Protein AF-A0A7C3GAX2-F1 (afdb_monomer_lite)

Radius of gyration: 32.75 Å; chains: 1; bounding box: 68×56×108 Å

Foldseek 3Di:
DCVVVVVVVVVVVVVVVVVVVVPPDPPPPDPADDWDFDQEAEDEADPQFKDKAWPVRGTPDDDDPVQQQFWAEKAKDWPPFDWDWDWDADPNDIHIYIITMDGNVCEQHWTKMKIWIATNVRDIYMDMHIYHYHHPDDWPWDADDDDDDPPDDLPLVVCCVPDVRSGTDTD

Structure (mmCIF, N/CA/C/O backbone):
data_AF-A0A7C3GAX2-F1
#
_entry.id   AF-A0A7C3GAX2-F1
#
loop_
_atom_site.group_PDB
_atom_site.id
_atom_site.type_symbol
_atom_site.label_atom_id
_atom_site.label_alt_id
_atom_site.label_comp_id
_atom_site.label_asym_id
_atom_site.label_entity_id
_atom_site.label_seq_id
_atom_site.pdbx_PDB_ins_code
_atom_site.Cartn_x
_atom_site.Cartn_y
_atom_site.Cartn_z
_atom_site.occupancy
_atom_site.B_iso_or_equiv
_atom_site.auth_seq_id
_atom_site.auth_comp_id
_atom_site.auth_asym_id
_atom_site.auth_atom_id
_atom_site.pdbx_PDB_model_num
ATOM 1 N N . MET A 1 1 ? 31.017 38.250 -65.555 1.00 56.91 1 MET A N 1
ATOM 2 C CA . MET A 1 1 ? 30.271 37.012 -65.879 1.00 56.91 1 MET A 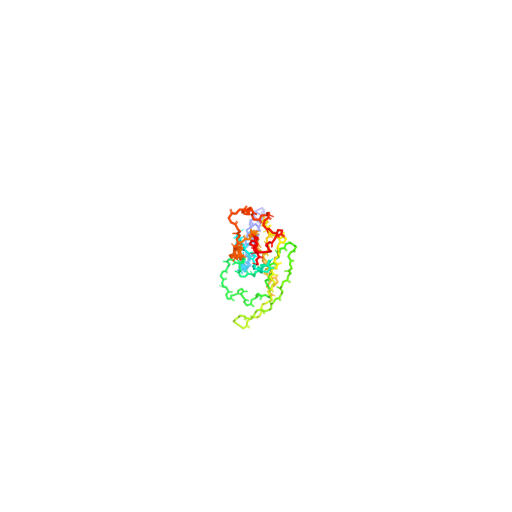CA 1
ATOM 3 C C . MET A 1 1 ? 30.364 35.997 -64.717 1.00 56.91 1 MET A C 1
ATOM 5 O O . MET A 1 1 ? 30.816 34.887 -64.924 1.00 56.91 1 MET A O 1
ATOM 9 N N . ILE A 1 2 ? 30.012 36.376 -63.472 1.00 55.84 2 ILE A N 1
ATOM 10 C CA . ILE A 1 2 ? 30.207 35.514 -62.266 1.00 55.84 2 ILE A CA 1
ATOM 11 C C . ILE A 1 2 ? 28.988 35.538 -61.309 1.00 55.84 2 ILE A C 1
ATOM 13 O O . ILE A 1 2 ? 28.751 34.590 -60.565 1.00 55.84 2 ILE A O 1
ATOM 17 N N . GLN A 1 3 ? 28.135 36.570 -61.375 1.00 57.56 3 GLN A N 1
ATOM 18 C CA . GLN A 1 3 ? 26.944 36.690 -60.521 1.00 57.56 3 GLN A CA 1
ATOM 19 C C . GLN A 1 3 ? 25.898 35.555 -60.611 1.00 57.56 3 GLN A C 1
ATOM 21 O O . GLN A 1 3 ? 25.369 35.202 -59.554 1.00 57.56 3 GLN A O 1
ATOM 26 N N . PRO A 1 4 ? 25.584 34.941 -61.774 1.00 60.19 4 PRO A N 1
ATOM 27 C CA . PRO A 1 4 ? 24.553 33.897 -61.805 1.00 60.19 4 PRO A CA 1
ATOM 28 C C . PRO A 1 4 ? 25.005 32.598 -61.115 1.00 60.19 4 PRO A C 1
ATOM 30 O O . PRO A 1 4 ? 24.179 31.871 -60.568 1.00 60.19 4 PRO A O 1
ATOM 33 N N . ILE A 1 5 ? 26.318 32.344 -61.059 1.00 59.88 5 ILE A N 1
ATOM 34 C CA . ILE A 1 5 ? 26.904 31.136 -60.460 1.00 59.88 5 ILE A CA 1
ATOM 35 C C . ILE A 1 5 ? 26.822 31.203 -58.928 1.00 59.88 5 ILE A C 1
ATOM 37 O O . ILE A 1 5 ? 26.411 30.243 -58.280 1.00 59.88 5 ILE A O 1
ATOM 41 N N . ILE A 1 6 ? 27.109 32.368 -58.336 1.00 60.59 6 ILE A N 1
ATOM 42 C CA . ILE A 1 6 ? 27.043 32.573 -56.877 1.00 60.59 6 ILE A CA 1
ATOM 43 C C . ILE A 1 6 ? 25.598 32.441 -56.360 1.00 60.59 6 ILE A C 1
ATOM 45 O O . ILE A 1 6 ? 25.368 31.915 -55.267 1.00 60.59 6 ILE A O 1
ATOM 49 N N . HIS A 1 7 ? 24.607 32.870 -57.150 1.00 59.19 7 HIS A N 1
ATOM 50 C CA . HIS A 1 7 ? 23.193 32.743 -56.785 1.00 59.19 7 HIS A CA 1
ATOM 51 C C . HIS A 1 7 ? 22.705 31.284 -56.849 1.00 59.19 7 HIS A C 1
ATOM 53 O O . HIS A 1 7 ? 21.959 30.844 -55.970 1.00 59.19 7 HIS A O 1
ATOM 59 N N . ALA A 1 8 ? 23.170 30.513 -57.837 1.00 61.75 8 ALA A N 1
ATOM 60 C CA . ALA A 1 8 ? 22.872 29.086 -57.956 1.00 61.75 8 ALA A CA 1
ATOM 61 C C . ALA A 1 8 ? 23.508 28.263 -56.820 1.00 61.75 8 ALA A C 1
ATOM 63 O O . ALA A 1 8 ? 22.830 27.427 -56.224 1.00 61.75 8 ALA A O 1
ATOM 64 N N . ILE A 1 9 ? 24.757 28.562 -56.441 1.00 62.66 9 ILE A N 1
ATOM 65 C CA . ILE A 1 9 ? 25.454 27.888 -55.331 1.00 62.66 9 ILE A CA 1
ATOM 66 C C . ILE A 1 9 ? 24.753 28.158 -53.991 1.00 62.66 9 ILE A C 1
ATOM 68 O O . ILE A 1 9 ? 24.537 27.222 -53.227 1.00 62.66 9 ILE A O 1
ATOM 72 N N . LYS A 1 10 ? 24.303 29.394 -53.713 1.00 59.75 10 LYS A N 1
ATOM 73 C CA . LYS A 1 10 ? 23.518 29.700 -52.495 1.00 59.75 10 LYS A CA 1
ATOM 74 C C . LYS A 1 10 ? 22.173 28.967 -52.444 1.00 59.75 10 LYS A C 1
ATOM 76 O O . LYS A 1 10 ? 21.748 28.574 -51.358 1.00 59.75 10 LYS A O 1
ATOM 81 N N . LYS A 1 11 ? 21.495 28.787 -53.586 1.00 59.94 11 LYS A N 1
ATOM 82 C CA . LYS A 1 11 ? 20.247 28.006 -53.669 1.00 59.94 11 LYS A CA 1
ATOM 83 C C . LYS A 1 11 ? 20.500 26.516 -53.432 1.00 59.94 11 LYS A C 1
ATOM 85 O O . LYS A 1 11 ? 19.772 25.912 -52.652 1.00 59.94 11 LYS A O 1
ATOM 90 N N . LEU A 1 12 ? 21.551 25.959 -54.033 1.00 59.59 12 LEU A N 1
ATOM 91 C CA . LEU A 1 12 ? 21.939 24.558 -53.844 1.00 59.59 12 LEU A CA 1
ATOM 92 C C . LEU A 1 12 ? 22.369 24.273 -52.398 1.00 59.59 12 LEU A C 1
ATOM 94 O O . LEU A 1 12 ? 21.927 23.281 -51.827 1.00 59.59 12 LEU A O 1
ATOM 98 N N . LEU A 1 13 ? 23.122 25.178 -51.759 1.00 59.34 13 LEU A N 1
ATOM 99 C CA . LEU A 1 13 ? 23.513 25.031 -50.350 1.00 59.34 13 LEU A CA 1
ATOM 100 C C . LEU A 1 13 ? 22.301 25.047 -49.406 1.00 59.34 13 LEU A C 1
ATOM 102 O O . LEU A 1 13 ? 22.233 24.250 -48.477 1.00 59.34 13 LEU A O 1
ATOM 106 N N . ARG A 1 14 ? 21.313 25.918 -49.658 1.00 58.69 14 ARG A N 1
ATOM 107 C CA . ARG A 1 14 ? 20.082 25.986 -48.849 1.00 58.69 14 ARG A CA 1
ATOM 108 C C . ARG A 1 14 ? 19.207 24.739 -48.995 1.00 58.69 14 ARG A C 1
ATOM 110 O O . ARG A 1 14 ? 18.652 24.283 -48.003 1.00 58.69 14 ARG A O 1
ATOM 117 N N . ILE A 1 15 ? 19.106 24.179 -50.201 1.00 59.16 15 ILE A N 1
ATOM 118 C CA . ILE A 1 15 ? 18.332 22.952 -50.454 1.00 59.16 15 ILE A CA 1
ATOM 119 C C . ILE A 1 15 ? 19.041 21.730 -49.846 1.00 59.16 15 ILE A C 1
ATOM 121 O O . ILE A 1 15 ? 18.386 20.869 -49.266 1.00 59.16 15 ILE A O 1
ATOM 125 N N . SER A 1 16 ? 20.376 21.690 -49.891 1.00 57.06 16 SER A N 1
ATOM 126 C CA . SER A 1 16 ? 21.161 20.597 -49.306 1.00 57.06 16 SER A CA 1
ATOM 127 C C . SER A 1 16 ? 21.115 20.578 -47.772 1.00 57.06 16 SER A C 1
ATOM 129 O O . SER A 1 16 ? 21.093 19.501 -47.183 1.00 57.06 16 SER A O 1
ATOM 131 N N . ILE A 1 17 ? 21.049 21.745 -47.118 1.00 57.41 17 ILE A N 1
ATOM 132 C CA . ILE A 1 17 ? 20.878 21.844 -45.656 1.00 57.41 17 ILE A CA 1
ATOM 133 C C . ILE A 1 17 ? 19.483 21.358 -45.231 1.00 57.41 17 ILE A C 1
ATOM 135 O O . ILE A 1 17 ? 19.362 20.674 -44.222 1.00 57.41 17 ILE A O 1
ATOM 139 N N . LEU A 1 18 ? 18.438 21.646 -46.015 1.00 55.19 18 LEU A N 1
ATOM 140 C CA . LEU A 1 18 ? 17.077 21.168 -45.733 1.00 55.19 18 LEU A CA 1
ATOM 141 C C . LEU A 1 18 ? 16.932 19.649 -45.911 1.00 55.19 18 LEU A C 1
ATOM 143 O O . LEU A 1 18 ? 16.209 19.018 -45.149 1.00 55.19 18 LEU A O 1
ATOM 147 N N . LEU A 1 19 ? 17.645 19.049 -46.869 1.00 54.66 19 LEU A N 1
ATOM 148 C CA . LEU A 1 19 ? 17.644 17.595 -47.064 1.00 54.66 19 LEU A CA 1
ATOM 149 C C . LEU A 1 19 ? 18.429 16.847 -45.976 1.00 54.66 19 LEU A C 1
ATOM 151 O O . LEU A 1 19 ? 18.009 15.769 -45.578 1.00 54.66 19 LEU A O 1
ATOM 155 N N . LEU A 1 20 ? 19.508 17.418 -45.432 1.00 51.94 20 LEU A N 1
ATOM 156 C CA . LEU A 1 20 ? 20.286 16.791 -44.351 1.00 51.94 20 LEU A CA 1
ATOM 157 C C . LEU A 1 20 ? 19.551 16.738 -42.998 1.00 51.94 20 LEU A C 1
ATOM 159 O O . LEU A 1 20 ? 19.845 15.865 -42.190 1.00 51.94 20 LEU A O 1
ATOM 163 N N . VAL A 1 21 ? 18.569 17.614 -42.758 1.00 54.00 21 VAL A N 1
ATOM 164 C CA . VAL A 1 21 ? 17.773 17.619 -41.512 1.00 54.00 21 VAL A CA 1
ATOM 165 C C . VAL A 1 21 ? 16.664 16.553 -41.519 1.00 54.00 21 VAL A C 1
ATOM 167 O O . VAL A 1 21 ? 16.225 16.116 -40.462 1.00 54.00 21 VAL A O 1
ATOM 170 N N . VAL A 1 22 ? 16.231 16.081 -42.694 1.00 53.53 22 VAL A N 1
ATOM 171 C CA . VAL A 1 22 ? 15.095 15.143 -42.822 1.00 53.53 22 VAL A CA 1
ATOM 172 C C . VAL A 1 22 ? 15.505 13.669 -42.647 1.00 53.53 22 VAL A C 1
ATOM 174 O O . VAL A 1 22 ? 14.656 12.831 -42.371 1.00 53.53 22 VAL A O 1
ATOM 177 N N . TRP A 1 23 ? 16.796 13.338 -42.746 1.00 54.28 23 TRP A N 1
ATOM 178 C CA . TRP A 1 23 ? 17.282 11.945 -42.728 1.00 54.28 23 TRP A CA 1
ATOM 179 C C . TRP A 1 23 ? 17.985 11.551 -41.416 1.00 54.28 23 TRP A C 1
ATOM 181 O O . TRP A 1 23 ? 18.492 10.440 -41.306 1.00 54.28 23 TRP A O 1
ATOM 191 N N . GLY A 1 24 ? 18.036 12.452 -40.427 1.00 54.47 24 GLY A N 1
ATOM 192 C CA . GLY A 1 24 ? 18.838 12.286 -39.207 1.00 54.47 24 GLY A CA 1
ATOM 193 C C . GLY A 1 24 ? 18.095 11.831 -37.948 1.00 54.47 24 GLY A C 1
ATOM 194 O O . GLY A 1 24 ? 18.729 11.731 -36.903 1.00 54.47 24 GLY A O 1
ATOM 195 N N . SER A 1 25 ? 16.789 11.564 -38.009 1.00 49.38 25 SER A N 1
ATOM 196 C CA . SER A 1 25 ? 15.997 11.320 -36.795 1.00 49.38 25 SER A CA 1
ATOM 197 C C . SER A 1 25 ? 15.014 10.168 -36.968 1.00 49.38 25 SER A C 1
ATOM 199 O O . SER A 1 25 ? 13.801 10.365 -36.943 1.00 49.38 25 SER A O 1
ATOM 201 N N . THR A 1 26 ? 15.512 8.940 -37.108 1.00 52.12 26 THR A N 1
ATOM 202 C CA . THR A 1 26 ? 14.729 7.784 -36.657 1.00 52.12 26 THR A CA 1
ATOM 203 C C . THR A 1 26 ? 14.791 7.783 -35.136 1.00 52.12 26 THR A C 1
ATOM 205 O O . THR A 1 26 ? 15.695 7.208 -34.536 1.00 52.12 26 THR A O 1
ATOM 208 N N . VAL A 1 27 ? 13.873 8.516 -34.507 1.00 54.25 27 VAL A N 1
ATOM 209 C CA . VAL A 1 27 ? 13.619 8.351 -33.078 1.00 54.25 27 VAL A CA 1
ATOM 210 C C . VAL A 1 27 ? 12.992 6.970 -32.955 1.00 54.25 27 VAL A C 1
ATOM 212 O O . VAL A 1 27 ? 11.859 6.766 -33.389 1.00 54.25 27 VAL A O 1
ATOM 215 N N . GLU A 1 28 ? 13.753 6.000 -32.458 1.00 51.16 28 GLU A N 1
ATOM 216 C CA . GLU A 1 28 ? 13.180 4.743 -32.000 1.00 51.16 28 GLU A CA 1
ATOM 217 C C . GLU A 1 28 ? 12.243 5.096 -30.845 1.00 51.16 28 GLU A C 1
ATOM 219 O O . GLU A 1 28 ? 12.666 5.324 -29.713 1.00 51.16 28 GLU A O 1
ATOM 224 N N . ALA A 1 29 ? 10.956 5.235 -31.153 1.00 45.75 29 ALA A N 1
ATOM 225 C CA . ALA A 1 29 ? 9.923 5.227 -30.140 1.00 45.75 29 ALA A CA 1
ATOM 226 C C . ALA A 1 29 ? 9.891 3.798 -29.593 1.00 45.75 29 ALA A C 1
ATOM 228 O O . ALA A 1 29 ? 9.187 2.938 -30.123 1.00 45.75 29 ALA A O 1
ATOM 229 N N . SER A 1 30 ? 10.714 3.514 -28.582 1.00 57.03 30 SER A N 1
ATOM 230 C CA . SER A 1 30 ? 10.529 2.306 -27.794 1.00 57.03 30 SER A CA 1
ATOM 231 C C . SER A 1 30 ? 9.123 2.377 -27.206 1.00 57.03 30 SER A C 1
ATOM 233 O O . SER A 1 30 ? 8.724 3.393 -26.631 1.00 57.03 30 SER A O 1
ATOM 235 N N . ALA A 1 31 ? 8.328 1.329 -27.410 1.00 52.12 31 ALA A N 1
ATOM 236 C CA . ALA A 1 31 ? 7.087 1.169 -26.675 1.00 52.12 31 ALA A CA 1
ATOM 237 C C . ALA A 1 31 ? 7.473 1.063 -25.192 1.00 52.12 31 ALA A C 1
ATOM 239 O O . ALA A 1 31 ? 8.005 0.048 -24.750 1.00 52.12 31 ALA A O 1
ATOM 240 N N . GLN A 1 32 ? 7.335 2.161 -24.452 1.00 72.31 32 GLN A N 1
ATOM 241 C CA . GLN A 1 32 ? 7.670 2.199 -23.036 1.00 72.31 32 GLN A CA 1
ATOM 242 C C . GLN A 1 32 ? 6.595 1.432 -22.271 1.00 72.31 32 GLN A C 1
ATOM 244 O O . GLN A 1 32 ? 5.401 1.651 -22.481 1.00 72.31 32 GLN A O 1
ATOM 249 N N . CYS A 1 33 ? 7.019 0.530 -21.389 1.00 85.88 33 CYS A N 1
ATOM 250 C CA . CYS A 1 33 ? 6.114 -0.257 -20.564 1.00 85.88 33 CYS A CA 1
ATOM 251 C C . CYS A 1 33 ? 5.225 0.645 -19.708 1.00 85.88 33 CYS A C 1
ATOM 253 O O . CYS A 1 33 ? 5.699 1.266 -18.761 1.00 85.88 33 CYS A O 1
ATOM 255 N N . ALA A 1 34 ? 3.936 0.728 -20.025 1.00 84.19 34 ALA A N 1
ATOM 256 C CA . ALA A 1 34 ? 3.034 1.619 -19.312 1.00 84.19 34 ALA A CA 1
ATOM 257 C C . ALA A 1 34 ? 2.761 1.120 -17.883 1.00 84.19 34 ALA A C 1
ATOM 259 O O . ALA A 1 34 ? 2.654 -0.081 -17.618 1.00 84.19 34 ALA A O 1
ATOM 260 N N . VAL A 1 35 ? 2.594 2.060 -16.956 1.00 87.88 35 VAL A N 1
ATOM 261 C CA . VAL A 1 35 ? 2.083 1.785 -15.613 1.00 87.88 35 VAL A CA 1
ATOM 262 C C . VAL A 1 35 ? 0.845 2.643 -15.371 1.00 87.88 35 VAL A C 1
ATOM 264 O O . VAL A 1 35 ? 0.797 3.809 -15.753 1.00 87.88 35 VAL A O 1
ATOM 267 N N . SER A 1 36 ? -0.187 2.040 -14.787 1.00 91.38 36 SER A N 1
ATOM 268 C CA . SER A 1 36 ? -1.463 2.690 -14.495 1.00 91.38 36 SER A CA 1
ATOM 269 C C . SER A 1 36 ? -1.953 2.215 -13.136 1.00 91.38 36 SER A C 1
ATOM 271 O O . SER A 1 36 ? -1.926 1.018 -12.858 1.00 91.38 36 SER A O 1
ATOM 273 N N . CYS A 1 37 ? -2.355 3.154 -12.290 1.00 93.25 37 CYS A N 1
ATOM 274 C CA . CYS A 1 37 ? -2.765 2.902 -10.916 1.00 93.25 37 CYS A CA 1
ATOM 275 C C . CYS A 1 37 ? -4.271 3.102 -10.780 1.00 93.25 37 CYS A C 1
ATOM 277 O O . CYS A 1 37 ? -4.848 3.973 -11.435 1.00 93.25 37 CYS A O 1
ATOM 279 N N . ASN A 1 38 ? -4.885 2.361 -9.861 1.00 94.25 38 ASN A N 1
ATOM 280 C CA . ASN A 1 38 ? -6.236 2.667 -9.414 1.00 94.25 38 ASN A CA 1
ATOM 281 C C . ASN A 1 38 ? -6.246 4.052 -8.749 1.00 94.25 38 ASN A C 1
ATOM 283 O O . ASN A 1 38 ? -5.530 4.289 -7.779 1.00 94.25 38 ASN A O 1
ATOM 287 N N . SER A 1 39 ? -7.060 4.986 -9.249 1.00 92.94 39 SER A N 1
ATOM 288 C CA . SER A 1 39 ? -7.055 6.364 -8.728 1.00 92.94 39 SER A CA 1
ATOM 289 C C . SER A 1 39 ? -7.494 6.455 -7.262 1.00 92.94 39 SER A C 1
ATOM 291 O O . SER A 1 39 ? -7.024 7.330 -6.538 1.00 92.94 39 SER A O 1
ATOM 293 N N . GLN A 1 40 ? -8.373 5.544 -6.837 1.00 95.69 40 GLN A N 1
ATOM 294 C CA . GLN A 1 40 ? -8.844 5.401 -5.465 1.00 95.69 40 GLN A CA 1
ATOM 295 C C . GLN A 1 40 ? -8.959 3.914 -5.119 1.00 95.69 40 GLN A C 1
ATOM 297 O O . GLN A 1 40 ? -9.565 3.149 -5.872 1.00 95.69 40 GLN A O 1
ATOM 302 N N . LEU A 1 41 ? -8.420 3.533 -3.967 1.00 95.31 41 LEU A N 1
ATOM 303 C CA . LEU A 1 41 ? -8.672 2.261 -3.302 1.00 95.31 41 LEU A CA 1
ATOM 304 C C . LEU A 1 41 ? -9.423 2.517 -1.998 1.00 95.31 41 LEU A C 1
ATOM 306 O O . LEU A 1 41 ? -9.128 3.483 -1.298 1.00 95.31 41 LEU A O 1
ATOM 310 N N . ASN A 1 42 ? -10.354 1.632 -1.659 1.00 95.38 42 ASN A N 1
ATOM 311 C CA . ASN A 1 42 ? -10.983 1.609 -0.343 1.00 95.38 42 ASN A CA 1
ATOM 312 C C . ASN A 1 42 ? -10.617 0.279 0.302 1.00 95.38 42 ASN A C 1
ATOM 314 O O . ASN A 1 42 ? -10.897 -0.780 -0.266 1.00 95.38 42 ASN A O 1
ATOM 318 N N . VAL A 1 43 ? -9.940 0.341 1.442 1.00 94.88 43 VAL A N 1
ATOM 319 C CA . VAL A 1 43 ? -9.370 -0.834 2.100 1.00 94.88 43 VAL A CA 1
ATOM 320 C C . VAL A 1 43 ? -9.857 -0.872 3.537 1.00 94.88 43 VAL A C 1
ATOM 322 O O . VAL A 1 43 ? -9.764 0.123 4.251 1.00 94.88 43 VAL A O 1
ATOM 325 N N . SER A 1 44 ? -10.365 -2.032 3.949 1.00 94.00 44 SER A N 1
ATOM 326 C CA . SER A 1 44 ? -10.643 -2.308 5.355 1.00 94.00 44 SER A CA 1
ATOM 327 C C . SER A 1 44 ? -9.432 -2.956 6.003 1.00 94.00 44 SER A C 1
ATOM 329 O O . SER A 1 44 ? -8.809 -3.829 5.395 1.00 94.00 44 SER A O 1
ATOM 331 N N . LEU A 1 45 ? -9.146 -2.580 7.246 1.00 93.31 45 LEU A N 1
ATOM 332 C CA . LEU A 1 45 ? -8.241 -3.352 8.095 1.00 93.31 45 LEU A CA 1
ATOM 333 C C . LEU A 1 45 ? -8.855 -4.720 8.434 1.00 93.31 45 LEU A C 1
ATOM 335 O O . LEU A 1 45 ? -10.080 -4.889 8.426 1.00 93.31 45 LEU A O 1
ATOM 339 N N . ASP A 1 46 ? -7.992 -5.700 8.696 1.00 91.19 46 ASP A N 1
ATOM 340 C CA . ASP A 1 46 ? -8.366 -7.021 9.184 1.00 91.19 46 ASP A CA 1
ATOM 341 C C . ASP A 1 46 ? -8.667 -7.019 10.700 1.00 91.19 46 ASP A C 1
ATOM 343 O O . ASP A 1 46 ? -8.535 -6.002 11.381 1.00 91.19 46 ASP A O 1
ATOM 347 N N . ALA A 1 47 ? -9.048 -8.174 11.258 1.00 87.44 47 ALA A N 1
ATOM 348 C CA . ALA A 1 47 ? -9.364 -8.309 12.685 1.00 87.44 47 ALA A CA 1
ATOM 349 C C . ALA A 1 47 ? -8.150 -8.082 13.607 1.00 87.44 47 ALA A C 1
ATOM 351 O O . ALA A 1 47 ? -8.309 -7.904 14.811 1.00 87.44 47 ALA A O 1
ATOM 352 N N . SER A 1 48 ? -6.934 -8.114 13.057 1.00 90.19 48 SER A N 1
ATOM 353 C CA . SER A 1 48 ? -5.700 -7.793 13.778 1.00 90.19 48 SER A CA 1
ATOM 354 C C . SER A 1 48 ? -5.316 -6.317 13.638 1.00 90.19 48 SER A C 1
ATOM 356 O O . SER A 1 48 ? -4.317 -5.900 14.220 1.00 90.19 48 SER A O 1
ATOM 358 N N . GLY A 1 49 ? -6.097 -5.523 12.899 1.00 91.94 49 GLY A N 1
ATOM 359 C CA . GLY A 1 49 ? -5.846 -4.106 12.680 1.00 91.94 49 GLY A CA 1
ATOM 360 C C . GLY A 1 49 ? -4.841 -3.817 11.569 1.00 91.94 49 GLY A C 1
ATOM 361 O O . GLY A 1 49 ? -4.237 -2.746 11.578 1.00 91.94 49 GLY A O 1
ATOM 362 N N . TYR A 1 50 ? -4.638 -4.749 10.633 1.00 95.38 50 TYR A N 1
ATOM 363 C CA . TYR A 1 50 ? -3.672 -4.596 9.548 1.00 95.38 50 TYR A CA 1
ATOM 364 C C . TYR A 1 50 ? -4.309 -4.715 8.165 1.00 95.38 50 TYR A C 1
ATOM 366 O O . TYR A 1 50 ? -5.302 -5.408 7.968 1.00 95.38 50 TYR A O 1
ATOM 374 N N . ALA A 1 51 ? -3.699 -4.071 7.173 1.00 96.19 51 ALA A N 1
ATOM 375 C CA . ALA A 1 51 ? -3.991 -4.319 5.767 1.00 96.19 51 ALA A CA 1
ATOM 376 C C . ALA A 1 51 ? -2.697 -4.338 4.955 1.00 96.19 51 ALA A C 1
ATOM 378 O O . ALA A 1 51 ? -1.892 -3.410 5.031 1.00 96.19 51 ALA A O 1
ATOM 379 N N . LEU A 1 52 ? -2.501 -5.390 4.161 1.00 96.94 52 LEU A N 1
ATOM 380 C CA . LEU A 1 52 ? -1.376 -5.492 3.240 1.00 96.94 52 LEU A CA 1
ATOM 381 C C . LEU A 1 52 ? -1.806 -5.001 1.856 1.00 96.94 52 LEU A C 1
ATOM 383 O O . LEU A 1 52 ? -2.673 -5.599 1.224 1.00 96.94 52 LEU A O 1
ATOM 387 N N . ILE A 1 53 ? -1.190 -3.922 1.382 1.00 97.25 53 ILE A N 1
ATOM 388 C CA . ILE A 1 53 ? -1.417 -3.388 0.040 1.00 97.25 53 ILE A CA 1
ATOM 389 C C . ILE A 1 53 ? -0.427 -4.038 -0.918 1.00 97.25 53 ILE A C 1
ATOM 391 O O . ILE A 1 53 ? 0.722 -3.604 -1.044 1.00 97.25 53 ILE A O 1
ATOM 395 N N . GLU A 1 54 ? -0.883 -5.091 -1.587 1.00 95.19 54 GLU A N 1
ATOM 396 C CA . GLU A 1 54 ? -0.101 -5.778 -2.608 1.00 95.19 54 GLU A CA 1
ATOM 397 C C . GLU A 1 54 ? -0.095 -4.991 -3.930 1.00 95.19 54 GLU A C 1
ATOM 399 O O . GLU A 1 54 ? -1.103 -4.370 -4.292 1.00 95.19 54 GLU A O 1
ATOM 404 N N . PRO A 1 55 ? 0.990 -5.061 -4.728 1.00 92.62 55 PRO A N 1
ATOM 405 C CA . PRO A 1 55 ? 1.067 -4.372 -6.014 1.00 92.62 55 PRO A CA 1
ATOM 406 C C . PRO A 1 55 ? -0.116 -4.634 -6.953 1.00 92.62 55 PRO A C 1
ATOM 408 O O . PRO A 1 55 ? -0.540 -3.732 -7.673 1.00 92.62 55 PRO A O 1
ATOM 411 N N . ILE A 1 56 ? -0.672 -5.850 -6.942 1.00 89.12 56 ILE A N 1
ATOM 412 C CA . ILE A 1 56 ? -1.800 -6.233 -7.804 1.00 89.12 56 ILE A CA 1
ATOM 413 C C . ILE A 1 56 ? -3.111 -5.523 -7.438 1.00 89.12 56 ILE A C 1
ATOM 415 O O . ILE A 1 56 ? -3.970 -5.353 -8.296 1.00 89.12 56 ILE A O 1
ATOM 419 N N . MET A 1 57 ? -3.268 -5.077 -6.190 1.00 91.50 57 MET A N 1
ATOM 420 C CA . MET A 1 57 ? -4.460 -4.346 -5.747 1.00 91.50 57 MET A CA 1
ATOM 421 C C . MET A 1 57 ? -4.445 -2.903 -6.255 1.00 91.50 57 MET A C 1
ATOM 423 O O . MET A 1 57 ? -5.480 -2.332 -6.593 1.00 91.50 57 MET A O 1
ATOM 427 N N . ALA A 1 58 ? -3.257 -2.308 -6.307 1.00 89.88 58 ALA A N 1
ATOM 428 C CA . ALA A 1 58 ? -3.052 -0.918 -6.682 1.00 89.88 58 ALA A CA 1
ATOM 429 C C . ALA A 1 58 ? -2.830 -0.724 -8.192 1.00 89.88 58 ALA A C 1
ATOM 431 O O . ALA A 1 58 ? -3.107 0.344 -8.740 1.00 89.88 58 ALA A O 1
ATOM 432 N N . TRP A 1 59 ? -2.379 -1.764 -8.890 1.00 88.94 59 TRP A N 1
ATOM 433 C CA . TRP A 1 59 ? -2.108 -1.735 -10.321 1.00 88.94 59 TRP A CA 1
ATOM 434 C C . TRP A 1 59 ? -3.365 -2.042 -11.154 1.00 88.94 59 TRP A C 1
ATOM 436 O O . TRP A 1 59 ? -4.035 -3.047 -10.942 1.00 88.94 59 TRP A O 1
ATOM 446 N N . GLN A 1 60 ? -3.660 -1.199 -12.150 1.00 83.75 60 GLN A N 1
ATOM 447 C CA . GLN A 1 60 ? -4.805 -1.360 -13.064 1.00 83.75 60 GLN A CA 1
ATOM 448 C C . GLN A 1 60 ? -4.413 -1.952 -14.435 1.00 83.75 60 GLN A C 1
ATOM 450 O O . GLN A 1 60 ? -5.254 -2.149 -15.312 1.00 83.75 60 GLN A O 1
ATOM 455 N N . GLY A 1 61 ? -3.125 -2.212 -14.668 1.00 76.00 61 GLY A N 1
ATOM 456 C CA . GLY A 1 61 ? -2.659 -2.736 -15.951 1.00 76.00 61 GLY A CA 1
ATOM 457 C C . GLY A 1 61 ? -2.853 -4.243 -16.072 1.00 76.00 61 GLY A C 1
ATOM 458 O O . GLY A 1 61 ? -2.699 -4.990 -15.110 1.00 76.00 61 GLY A O 1
ATOM 459 N N . GLY A 1 62 ? -3.166 -4.681 -17.288 1.00 75.00 62 GLY A N 1
ATOM 460 C CA . GLY A 1 62 ? -3.149 -6.093 -17.640 1.00 75.00 62 GLY A CA 1
ATOM 461 C C . GLY A 1 62 ? -1.729 -6.648 -17.756 1.00 75.00 62 GLY A C 1
ATOM 462 O O . GLY A 1 62 ? -0.736 -5.918 -17.746 1.00 75.00 62 GLY A O 1
ATOM 463 N N . TYR A 1 63 ? -1.657 -7.966 -17.900 1.00 82.62 63 TYR A N 1
ATOM 464 C CA . TYR A 1 63 ? -0.429 -8.665 -18.251 1.00 82.62 63 TYR A CA 1
ATOM 465 C C . TYR A 1 63 ? 0.060 -8.247 -19.647 1.00 82.62 63 TYR A C 1
ATOM 467 O O . TYR A 1 63 ? -0.715 -8.247 -20.603 1.00 82.62 63 TYR A O 1
ATOM 475 N N . ASP A 1 64 ? 1.347 -7.919 -19.748 1.00 86.19 64 ASP A N 1
ATOM 476 C CA . ASP A 1 64 ? 2.049 -7.642 -21.001 1.00 86.19 64 ASP A CA 1
ATOM 477 C C . ASP A 1 64 ? 3.304 -8.520 -21.045 1.00 86.19 64 ASP A C 1
ATOM 479 O O . ASP A 1 64 ? 4.222 -8.332 -20.246 1.00 86.19 64 ASP A O 1
ATOM 483 N N . GLU A 1 65 ? 3.335 -9.484 -21.967 1.00 85.38 65 GLU A N 1
ATOM 484 C CA . GLU A 1 65 ? 4.439 -10.441 -22.120 1.00 85.38 65 GLU A CA 1
ATOM 485 C C . GLU A 1 65 ? 5.786 -9.752 -22.354 1.00 85.38 65 GLU A C 1
ATOM 487 O O . GLU A 1 65 ? 6.806 -10.179 -21.816 1.00 85.38 65 GLU A O 1
ATOM 492 N N . THR A 1 66 ? 5.795 -8.663 -23.126 1.00 87.81 66 THR A N 1
ATOM 493 C CA . THR A 1 66 ? 7.024 -7.958 -23.510 1.00 87.81 66 THR A CA 1
ATOM 494 C C . THR A 1 66 ? 7.610 -7.167 -22.350 1.00 87.81 66 THR A C 1
ATOM 496 O O . THR A 1 66 ? 8.827 -7.112 -22.181 1.00 87.81 66 THR A O 1
ATOM 499 N N . CYS A 1 67 ? 6.747 -6.600 -21.512 1.00 89.00 67 CYS A N 1
ATOM 500 C CA . CYS A 1 67 ? 7.157 -5.832 -20.346 1.00 89.00 67 CYS A CA 1
ATOM 501 C C . CYS A 1 67 ? 7.439 -6.706 -19.132 1.00 89.00 67 CYS A C 1
ATOM 503 O O . CYS A 1 67 ? 8.308 -6.377 -18.328 1.00 89.00 67 CYS A O 1
ATOM 505 N N . PHE A 1 68 ? 6.727 -7.822 -18.996 1.00 89.00 68 PHE A N 1
ATOM 506 C CA . PHE A 1 68 ? 6.853 -8.704 -17.847 1.00 89.00 68 PHE A CA 1
ATOM 507 C C . PHE A 1 68 ? 8.230 -9.370 -17.778 1.00 89.00 68 PHE A C 1
ATOM 509 O O . PHE A 1 68 ? 8.831 -9.390 -16.711 1.00 89.00 68 PHE A O 1
ATOM 516 N N . VAL A 1 69 ? 8.774 -9.833 -18.909 1.00 90.38 69 VAL A N 1
ATOM 517 C CA . VAL A 1 69 ? 10.118 -10.450 -18.955 1.00 90.38 69 VAL A CA 1
ATOM 518 C C . VAL A 1 69 ? 11.251 -9.471 -18.644 1.00 90.38 69 VAL A C 1
ATOM 520 O O . VAL A 1 69 ? 12.366 -9.890 -18.348 1.00 90.38 69 VAL A O 1
ATOM 523 N N . LEU A 1 70 ? 10.981 -8.167 -18.734 1.00 92.25 70 LEU A N 1
ATOM 524 C CA . LEU A 1 70 ? 11.937 -7.117 -18.398 1.00 92.25 70 LEU A CA 1
ATOM 525 C C . LEU A 1 70 ? 11.743 -6.580 -16.981 1.00 92.25 70 LEU A C 1
ATOM 527 O O . LEU A 1 70 ? 12.567 -5.786 -16.547 1.00 92.25 70 LEU A O 1
ATOM 531 N N . LEU A 1 71 ? 10.663 -6.941 -16.292 1.00 92.81 71 LEU A N 1
ATOM 532 C CA . LEU A 1 71 ? 10.310 -6.390 -14.990 1.00 92.81 71 LEU A CA 1
ATOM 533 C C . LEU A 1 71 ? 11.173 -7.029 -13.899 1.00 92.81 71 LEU A C 1
ATOM 535 O O . LEU A 1 71 ? 11.113 -8.238 -13.712 1.00 92.81 71 LEU A O 1
ATOM 539 N N . ASP A 1 72 ? 11.938 -6.228 -13.167 1.00 95.00 72 ASP A N 1
ATOM 540 C CA . ASP A 1 72 ? 12.802 -6.715 -12.085 1.00 95.00 72 ASP A CA 1
ATOM 541 C C . ASP A 1 72 ? 12.109 -6.592 -10.728 1.00 95.00 72 ASP A C 1
ATOM 543 O O . ASP A 1 72 ? 12.158 -7.506 -9.899 1.00 95.00 72 ASP A O 1
ATOM 547 N N . SER A 1 73 ? 11.437 -5.460 -10.495 1.00 95.50 73 SER A N 1
ATOM 548 C CA . SER A 1 73 ? 10.721 -5.233 -9.245 1.00 95.50 73 SER A CA 1
ATOM 549 C C . SER A 1 73 ? 9.526 -4.293 -9.364 1.00 95.50 73 SER A C 1
ATOM 551 O O . SER A 1 73 ? 9.442 -3.443 -10.257 1.00 95.50 73 SER A O 1
ATOM 553 N N . ILE A 1 74 ? 8.585 -4.463 -8.433 1.00 95.50 74 ILE A N 1
ATOM 554 C CA . ILE A 1 74 ? 7.427 -3.587 -8.243 1.00 95.50 74 ILE A CA 1
ATOM 555 C C . ILE A 1 74 ? 7.370 -3.170 -6.779 1.00 95.50 74 ILE A C 1
ATOM 557 O O . ILE A 1 74 ? 7.366 -4.024 -5.897 1.00 95.50 74 ILE A O 1
ATOM 561 N N . VAL A 1 75 ? 7.281 -1.871 -6.524 1.00 97.31 75 VAL A N 1
ATOM 562 C CA . VAL A 1 75 ? 7.262 -1.305 -5.175 1.00 97.31 75 VAL A CA 1
ATOM 563 C C . VAL A 1 75 ? 5.993 -0.494 -4.981 1.00 97.31 75 VAL A C 1
ATOM 565 O O . VAL A 1 75 ? 5.718 0.396 -5.780 1.00 97.31 75 VAL A O 1
ATOM 568 N N . VAL A 1 76 ? 5.238 -0.804 -3.930 1.00 97.88 76 VAL A N 1
ATOM 569 C CA 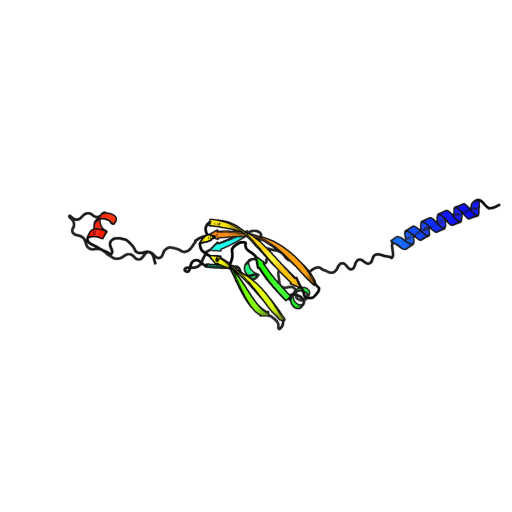. VAL A 1 76 ? 4.182 0.056 -3.390 1.00 97.88 76 VAL A CA 1
ATOM 570 C C . VAL A 1 76 ? 4.776 0.868 -2.245 1.00 97.88 76 VAL A C 1
ATOM 572 O O . VAL A 1 76 ? 5.272 0.293 -1.276 1.00 97.88 76 VAL A O 1
ATOM 575 N N . GLU A 1 77 ? 4.712 2.193 -2.337 1.00 97.38 77 GLU A N 1
ATOM 576 C CA . GLU A 1 77 ? 5.162 3.090 -1.273 1.00 97.38 77 GLU A CA 1
ATOM 577 C C . GLU A 1 77 ? 3.988 3.871 -0.692 1.00 97.38 77 GLU A C 1
ATOM 579 O O . GLU A 1 77 ? 3.237 4.529 -1.415 1.00 97.38 77 GLU A O 1
ATOM 584 N N . ILE A 1 78 ? 3.863 3.823 0.634 1.00 97.75 78 ILE A N 1
ATOM 585 C CA . ILE A 1 78 ? 2.936 4.645 1.415 1.00 97.75 78 ILE A CA 1
ATOM 586 C C . ILE A 1 78 ? 3.723 5.230 2.583 1.00 97.75 78 ILE A C 1
ATOM 588 O O . ILE A 1 78 ? 4.394 4.500 3.321 1.00 97.75 78 ILE A O 1
ATOM 592 N N . ALA A 1 79 ? 3.660 6.548 2.760 1.00 97.56 79 ALA A N 1
ATOM 593 C CA . ALA A 1 79 ? 4.391 7.224 3.824 1.00 97.56 79 ALA A CA 1
ATOM 594 C C . ALA A 1 79 ? 3.976 6.689 5.207 1.00 97.56 79 ALA A C 1
ATOM 596 O O . ALA A 1 79 ? 2.796 6.661 5.543 1.00 97.56 79 ALA A O 1
ATOM 597 N N . GLY A 1 80 ? 4.959 6.266 6.007 1.00 96.12 80 GLY A N 1
ATOM 598 C CA . GLY A 1 80 ? 4.739 5.723 7.352 1.00 96.12 80 GLY A CA 1
ATOM 599 C C . GLY A 1 80 ? 4.339 4.244 7.408 1.00 96.12 80 GLY A C 1
ATOM 600 O O . GLY A 1 80 ? 4.251 3.704 8.505 1.00 96.12 80 GLY A O 1
ATOM 601 N N . SER A 1 81 ? 4.116 3.586 6.267 1.00 97.12 81 SER A N 1
ATOM 602 C CA . SER A 1 81 ? 3.827 2.146 6.224 1.00 97.12 81 SER A CA 1
ATOM 603 C C . SER A 1 81 ? 5.085 1.297 6.430 1.00 97.12 81 SER A C 1
ATOM 605 O O . SER A 1 81 ? 6.211 1.758 6.216 1.00 97.12 81 SER A O 1
ATOM 607 N N . ALA A 1 82 ? 4.899 0.035 6.823 1.00 97.88 82 ALA A N 1
ATOM 608 C CA . ALA A 1 82 ? 5.983 -0.942 6.855 1.00 97.88 82 ALA A CA 1
ATOM 609 C C . ALA A 1 82 ? 6.096 -1.669 5.505 1.00 97.88 82 ALA A C 1
ATOM 611 O O . ALA A 1 82 ? 5.102 -2.137 4.956 1.00 97.88 82 ALA A O 1
ATOM 612 N N . ALA A 1 83 ? 7.313 -1.795 4.976 1.00 97.44 83 ALA A N 1
ATOM 613 C CA . ALA A 1 83 ? 7.560 -2.506 3.724 1.00 97.44 83 ALA A CA 1
ATOM 614 C C . ALA A 1 83 ? 7.626 -4.026 3.947 1.00 97.44 83 ALA A C 1
ATOM 616 O O . ALA A 1 83 ? 8.357 -4.503 4.817 1.00 97.44 83 ALA A O 1
ATOM 617 N N . VAL A 1 84 ? 6.913 -4.789 3.117 1.00 97.81 84 VAL A N 1
ATOM 618 C CA . VAL A 1 84 ? 6.966 -6.257 3.084 1.00 97.81 84 VAL A CA 1
ATOM 619 C C . VAL A 1 84 ? 7.483 -6.690 1.721 1.00 97.81 84 VAL A C 1
ATOM 621 O O . VAL A 1 84 ? 6.815 -6.480 0.711 1.00 97.81 84 VAL A O 1
ATOM 624 N N . VAL A 1 85 ? 8.679 -7.278 1.693 1.00 97.56 85 VAL A N 1
ATOM 625 C CA . VAL A 1 85 ? 9.340 -7.711 0.455 1.00 97.56 85 VAL A CA 1
ATOM 626 C C . VAL A 1 85 ? 9.131 -9.204 0.246 1.00 97.56 85 VAL A C 1
ATOM 628 O O . VAL A 1 85 ? 9.360 -10.002 1.157 1.00 97.56 85 VAL A O 1
ATOM 631 N N . GLN A 1 86 ? 8.729 -9.583 -0.961 1.00 96.50 86 GLN A N 1
ATOM 632 C CA . GLN A 1 86 ? 8.567 -10.970 -1.367 1.00 96.50 86 GLN A CA 1
ATOM 633 C C . GLN A 1 86 ? 8.956 -11.158 -2.830 1.00 96.50 86 GLN A C 1
ATOM 635 O O . GLN A 1 86 ? 8.564 -10.376 -3.694 1.00 96.50 86 GLN A O 1
ATOM 640 N N . ASP A 1 87 ? 9.669 -12.242 -3.117 1.00 96.19 87 ASP A N 1
ATOM 641 C CA . ASP A 1 87 ? 9.945 -12.650 -4.488 1.00 96.19 87 ASP A CA 1
ATOM 642 C C . ASP A 1 87 ? 8.818 -13.547 -5.003 1.00 96.19 87 ASP A C 1
ATOM 644 O O . ASP A 1 87 ? 8.470 -14.562 -4.393 1.00 96.19 87 ASP A O 1
ATOM 648 N N . VAL A 1 88 ? 8.254 -13.179 -6.150 1.00 91.81 88 VAL A N 1
ATOM 649 C CA . VAL A 1 88 ? 7.153 -13.895 -6.795 1.00 91.81 88 VAL A CA 1
ATOM 650 C C . VAL A 1 88 ? 7.644 -14.444 -8.125 1.00 91.81 88 VAL A C 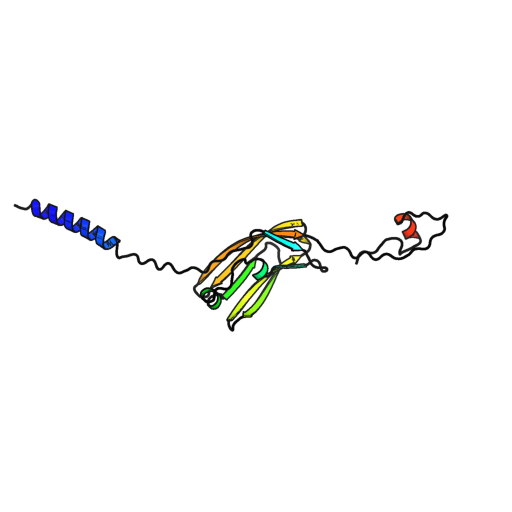1
ATOM 652 O O . VAL A 1 88 ? 8.146 -13.701 -8.965 1.00 91.81 88 VAL A O 1
ATOM 655 N N . THR A 1 89 ? 7.491 -15.754 -8.332 1.00 91.75 89 THR A N 1
ATOM 656 C CA . THR A 1 89 ? 7.813 -16.396 -9.613 1.00 91.75 89 THR A CA 1
ATOM 657 C C . THR A 1 89 ? 6.533 -16.712 -10.370 1.00 91.75 89 THR A C 1
ATOM 659 O O . THR A 1 89 ? 5.733 -17.540 -9.939 1.00 91.75 89 THR A O 1
ATOM 662 N N . LEU A 1 90 ? 6.355 -16.072 -11.521 1.00 85.06 90 LEU A N 1
ATOM 663 C CA . LEU A 1 90 ? 5.216 -16.256 -12.417 1.00 85.06 90 LEU A CA 1
ATOM 664 C C . LEU A 1 90 ? 5.760 -16.523 -13.820 1.00 85.06 90 LEU A C 1
ATOM 666 O O . LEU A 1 90 ? 6.659 -15.832 -14.287 1.00 85.06 90 LEU A O 1
ATOM 670 N N . TYR A 1 91 ? 5.249 -17.559 -14.487 1.00 86.56 91 TYR A N 1
ATOM 671 C CA . TYR A 1 91 ? 5.680 -17.946 -15.841 1.00 86.56 91 TYR A CA 1
ATOM 672 C C . TYR A 1 91 ? 7.199 -18.168 -16.001 1.00 86.56 91 TYR A C 1
ATOM 674 O O . TYR A 1 91 ? 7.751 -17.969 -17.078 1.00 86.56 91 TYR A O 1
ATOM 682 N N . GLY A 1 92 ? 7.881 -18.599 -14.934 1.00 87.50 92 GLY A N 1
ATOM 683 C CA . GLY A 1 92 ? 9.328 -18.846 -14.946 1.00 87.50 92 GLY A CA 1
ATOM 684 C C . GLY A 1 92 ? 10.197 -17.590 -14.823 1.00 87.50 92 GLY A C 1
ATOM 685 O O . GLY A 1 92 ? 11.416 -17.706 -14.914 1.00 87.50 92 GLY A O 1
ATOM 686 N N . HIS A 1 93 ? 9.592 -16.423 -14.588 1.00 90.31 93 HIS A N 1
ATOM 687 C CA . HIS A 1 93 ? 10.281 -15.166 -14.300 1.00 90.31 93 HIS A CA 1
ATOM 688 C C . HIS A 1 93 ? 10.038 -14.763 -12.843 1.00 90.31 93 HIS A C 1
ATOM 690 O O . HIS A 1 93 ? 8.901 -14.818 -12.365 1.00 90.31 93 HIS A O 1
ATOM 696 N N . THR A 1 94 ? 11.101 -14.392 -12.133 1.00 94.25 94 THR A N 1
ATOM 697 C CA . THR A 1 94 ? 11.047 -14.001 -10.719 1.00 94.25 94 THR A CA 1
ATOM 698 C C . THR A 1 94 ? 11.147 -12.488 -10.601 1.00 94.25 94 THR A C 1
ATOM 700 O O . THR A 1 94 ? 12.089 -11.893 -11.115 1.00 94.25 94 THR A O 1
ATOM 703 N N . ILE A 1 95 ? 10.188 -11.883 -9.905 1.00 94.38 95 ILE A N 1
ATOM 704 C CA . ILE A 1 95 ? 10.096 -10.439 -9.681 1.00 94.38 95 ILE A CA 1
ATOM 705 C C . ILE A 1 95 ? 10.116 -10.188 -8.180 1.00 94.38 95 ILE A C 1
ATOM 707 O O . ILE A 1 95 ? 9.407 -10.869 -7.435 1.00 94.38 95 ILE A O 1
ATOM 711 N N . SER A 1 96 ? 10.873 -9.183 -7.745 1.00 97.06 96 SER A N 1
ATOM 712 C CA . SER A 1 96 ? 10.824 -8.737 -6.355 1.00 97.06 96 SER A CA 1
ATOM 713 C C . SER A 1 96 ? 9.666 -7.762 -6.154 1.00 97.06 96 SER A C 1
ATOM 715 O O . SER A 1 96 ? 9.544 -6.756 -6.855 1.00 97.06 96 SER A O 1
ATOM 717 N N . THR A 1 97 ? 8.779 -8.062 -5.217 1.00 96.38 97 THR A N 1
ATOM 718 C CA . THR A 1 97 ? 7.604 -7.244 -4.915 1.00 96.38 97 THR A CA 1
ATOM 719 C C . THR A 1 97 ? 7.732 -6.645 -3.527 1.00 96.38 97 THR A C 1
ATOM 721 O O . THR A 1 97 ? 8.063 -7.347 -2.576 1.00 96.38 97 THR A O 1
ATOM 724 N N . THR A 1 98 ? 7.451 -5.352 -3.405 1.00 98.19 98 THR A N 1
ATOM 725 C CA . THR A 1 98 ? 7.352 -4.661 -2.120 1.00 98.19 98 THR A CA 1
ATOM 726 C C . THR A 1 98 ? 5.919 -4.195 -1.934 1.00 98.19 98 THR A C 1
ATOM 728 O O . THR A 1 98 ? 5.421 -3.377 -2.708 1.00 98.19 98 THR A O 1
ATOM 731 N N . SER A 1 99 ? 5.273 -4.727 -0.906 1.00 97.81 99 SER A N 1
ATOM 732 C CA . SER A 1 99 ? 3.932 -4.348 -0.465 1.00 97.81 99 SER A CA 1
ATOM 733 C C . SER A 1 99 ? 4.015 -3.378 0.713 1.00 97.81 99 SER A C 1
ATOM 735 O O . SER A 1 99 ? 5.011 -3.370 1.443 1.00 97.81 99 SER A O 1
ATOM 737 N N . ALA 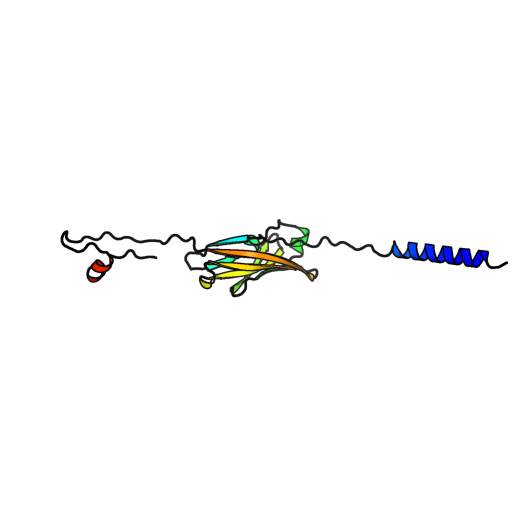A 1 100 ? 2.956 -2.599 0.927 1.00 97.94 100 ALA A N 1
ATOM 738 C CA . ALA A 1 100 ? 2.850 -1.682 2.060 1.00 97.94 100 ALA A CA 1
ATOM 739 C C . ALA A 1 100 ? 1.896 -2.249 3.119 1.00 97.94 100 ALA A C 1
ATOM 741 O O . ALA A 1 100 ? 0.719 -2.469 2.845 1.00 97.94 100 ALA A O 1
ATOM 742 N N . LEU A 1 101 ? 2.400 -2.498 4.326 1.00 97.81 101 LEU A N 1
ATOM 743 C CA . LEU A 1 101 ? 1.609 -2.926 5.475 1.00 97.81 101 LEU A CA 1
ATOM 744 C C . LEU A 1 101 ? 1.132 -1.695 6.251 1.00 97.81 101 LEU A C 1
ATOM 746 O O . LEU A 1 101 ? 1.941 -0.929 6.784 1.00 97.81 101 LEU A O 1
ATOM 750 N N . LEU A 1 102 ? -0.185 -1.526 6.294 1.00 97.06 102 LEU A N 1
ATOM 751 C CA . LEU A 1 102 ? -0.892 -0.491 7.038 1.00 97.06 102 LEU A CA 1
ATOM 752 C C . LEU A 1 102 ? -1.383 -1.055 8.368 1.00 97.06 102 LEU A C 1
ATOM 754 O O . LEU A 1 102 ? -1.744 -2.229 8.440 1.00 97.06 102 LEU A O 1
ATOM 758 N N . ASP A 1 103 ? -1.415 -0.211 9.394 1.00 95.62 103 ASP A N 1
ATOM 759 C CA . ASP A 1 103 ? -1.950 -0.525 10.720 1.00 95.62 103 ASP A CA 1
ATOM 760 C C . ASP A 1 103 ? -3.087 0.439 11.115 1.00 95.62 103 ASP A C 1
ATOM 762 O O . ASP A 1 103 ? -3.431 1.367 10.375 1.00 95.62 103 ASP A O 1
ATOM 766 N N . CYS A 1 104 ? -3.654 0.254 12.311 1.00 94.38 104 CYS A N 1
ATOM 767 C CA . CYS A 1 104 ? -4.723 1.099 12.854 1.00 94.38 104 CYS A CA 1
ATOM 768 C C . CYS A 1 104 ? -4.400 2.600 12.921 1.00 94.38 104 CYS A C 1
ATOM 770 O O . CYS A 1 104 ? -5.319 3.403 13.078 1.00 94.38 104 CYS A O 1
ATOM 772 N N . SER A 1 105 ? -3.131 3.018 12.828 1.00 95.88 105 SER A N 1
ATOM 773 C CA . SER A 1 105 ? -2.802 4.447 12.808 1.00 95.88 105 SER A CA 1
ATOM 774 C C . SER A 1 105 ? -3.301 5.139 11.538 1.00 95.88 105 SER A C 1
ATOM 776 O O . SER A 1 105 ? -3.523 6.348 11.562 1.00 95.88 105 SER A O 1
ATOM 778 N N . PHE A 1 106 ? -3.547 4.383 10.462 1.00 96.38 106 PHE A N 1
ATOM 779 C CA . PHE A 1 106 ? -4.045 4.884 9.182 1.00 96.38 106 PHE A CA 1
ATOM 780 C C . PHE A 1 106 ? -5.574 4.994 9.104 1.00 96.38 106 PHE A C 1
ATOM 782 O O . PHE A 1 106 ? -6.082 5.598 8.160 1.00 96.38 106 PHE A O 1
ATOM 789 N N . THR A 1 107 ? -6.325 4.450 10.066 1.00 95.00 107 THR A N 1
ATOM 790 C CA . THR A 1 107 ? -7.795 4.409 10.009 1.00 95.00 107 THR A CA 1
ATOM 791 C C . THR A 1 107 ? -8.414 5.801 9.875 1.00 95.00 107 THR A C 1
ATOM 793 O O . THR A 1 107 ? -8.077 6.731 10.608 1.00 95.00 107 THR A O 1
ATOM 796 N N . GLY A 1 108 ? -9.350 5.942 8.935 1.00 94.31 108 GLY A N 1
ATOM 797 C CA . GLY A 1 108 ? -10.040 7.195 8.629 1.00 94.31 108 GLY A CA 1
ATOM 798 C C . GLY A 1 108 ? -9.218 8.181 7.794 1.00 94.31 108 GLY A C 1
ATOM 799 O O . GLY A 1 108 ? -9.711 9.266 7.481 1.00 94.31 108 GLY A O 1
ATOM 800 N N . GLN A 1 109 ? -7.981 7.836 7.424 1.00 95.88 109 GLN A N 1
ATOM 801 C CA . GLN A 1 109 ? -7.142 8.668 6.569 1.00 95.88 109 GLN A CA 1
ATOM 802 C C . GLN A 1 109 ? -7.367 8.351 5.087 1.00 95.88 109 GLN A C 1
ATOM 804 O O . GLN A 1 109 ? -7.672 7.219 4.710 1.00 95.88 109 GLN A O 1
ATOM 809 N N . ASN A 1 110 ? -7.167 9.368 4.246 1.00 97.44 110 ASN A N 1
ATOM 810 C CA . ASN A 1 110 ? -7.021 9.207 2.804 1.00 97.44 110 ASN A CA 1
ATOM 811 C C . ASN A 1 110 ? -5.571 9.534 2.431 1.00 97.44 110 ASN A C 1
ATOM 813 O O . ASN A 1 110 ? -5.188 10.706 2.443 1.00 97.44 110 ASN A O 1
ATOM 817 N N . VAL A 1 111 ? -4.760 8.506 2.185 1.00 97.31 111 VAL A N 1
ATOM 818 C CA . VAL A 1 111 ? -3.310 8.635 1.968 1.00 97.31 111 VAL A CA 1
ATOM 819 C C . VAL A 1 111 ? -2.951 8.411 0.507 1.00 97.31 111 VAL A C 1
ATOM 821 O O . VAL A 1 111 ? -3.543 7.570 -0.167 1.00 97.31 111 VAL A O 1
ATOM 824 N N . GLU A 1 112 ? -1.960 9.149 0.020 1.00 97.94 112 GLU A N 1
ATOM 825 C CA . GLU A 1 112 ? -1.398 8.916 -1.307 1.00 97.94 112 GLU A CA 1
ATOM 826 C C . GLU A 1 112 ? -0.478 7.689 -1.274 1.00 97.94 112 GLU A C 1
ATOM 828 O O . GLU A 1 112 ? 0.291 7.495 -0.327 1.00 97.94 112 GLU A O 1
ATOM 833 N N . TYR A 1 113 ? -0.548 6.873 -2.321 1.00 97.38 113 TYR A N 1
ATOM 834 C CA . TYR A 1 113 ? 0.386 5.783 -2.562 1.00 97.38 113 TYR A CA 1
ATOM 835 C C . TYR A 1 113 ? 1.063 5.961 -3.919 1.00 97.38 113 TYR A C 1
ATOM 837 O O . TYR A 1 113 ? 0.481 6.530 -4.849 1.00 97.38 113 TYR A O 1
ATOM 845 N N . SER A 1 114 ? 2.269 5.415 -4.057 1.00 96.81 114 SER A N 1
ATOM 846 C CA . SER A 1 114 ? 2.949 5.288 -5.344 1.00 96.81 114 SER A CA 1
ATOM 847 C C . SER A 1 114 ? 3.177 3.815 -5.687 1.00 96.81 114 SER A C 1
ATOM 849 O O . SER A 1 114 ? 3.437 2.994 -4.810 1.00 96.81 114 SER A O 1
ATOM 851 N N . ILE A 1 115 ? 3.053 3.467 -6.969 1.00 96.31 115 ILE A N 1
ATOM 852 C CA . ILE A 1 115 ? 3.618 2.232 -7.518 1.00 96.31 115 ILE A CA 1
ATOM 853 C C . ILE A 1 115 ? 4.809 2.614 -8.374 1.00 96.31 115 ILE A C 1
ATOM 855 O O . ILE A 1 115 ? 4.676 3.446 -9.271 1.00 96.31 115 ILE A O 1
ATOM 859 N N . ILE A 1 116 ? 5.937 1.945 -8.161 1.00 95.62 116 ILE A N 1
ATOM 860 C CA . ILE A 1 116 ? 7.145 2.093 -8.966 1.00 95.62 116 ILE A CA 1
ATOM 861 C C . ILE A 1 116 ? 7.512 0.733 -9.554 1.00 95.62 116 ILE A C 1
ATOM 863 O O . ILE A 1 116 ? 7.604 -0.262 -8.838 1.00 95.62 116 ILE A O 1
ATOM 867 N N . LYS A 1 117 ? 7.713 0.683 -10.871 1.00 94.50 117 LYS A N 1
ATOM 868 C CA . LYS A 1 117 ? 8.173 -0.501 -11.600 1.00 94.50 117 LYS A CA 1
ATOM 869 C C . LYS A 1 117 ? 9.568 -0.265 -12.146 1.00 94.50 117 LYS A C 1
ATOM 871 O O . LYS A 1 117 ? 9.769 0.691 -12.900 1.00 94.50 117 LYS A O 1
ATOM 876 N N . TYR A 1 118 ? 10.484 -1.164 -11.814 1.00 94.88 118 TYR A N 1
ATOM 877 C CA . TYR A 1 118 ? 11.859 -1.152 -12.295 1.00 94.88 118 TYR A CA 1
ATOM 878 C C . TYR A 1 118 ? 12.052 -2.253 -13.326 1.00 94.88 118 TYR A C 1
ATOM 880 O O . TYR A 1 118 ? 11.679 -3.402 -13.089 1.00 94.88 118 TYR A O 1
ATOM 888 N N . TYR A 1 119 ? 12.631 -1.894 -14.466 1.00 94.06 119 TYR A N 1
ATOM 889 C CA . TYR A 1 119 ? 12.885 -2.818 -15.561 1.00 94.06 119 TYR A CA 1
ATOM 890 C C . TYR A 1 119 ? 14.392 -2.985 -15.791 1.00 94.06 119 TYR A C 1
ATOM 892 O O . TYR A 1 119 ? 15.152 -2.019 -15.701 1.00 94.06 119 TYR A O 1
ATOM 900 N N . SER A 1 120 ? 14.807 -4.181 -16.198 1.00 93.12 120 SER A N 1
ATOM 901 C CA . SER A 1 120 ? 16.202 -4.563 -16.479 1.00 93.12 120 SER A CA 1
ATOM 902 C C . SER A 1 120 ? 16.871 -3.744 -17.581 1.00 93.12 120 SER A C 1
ATOM 904 O O . SER A 1 120 ? 18.095 -3.636 -17.636 1.00 93.12 120 SER A O 1
ATOM 906 N N . ASN A 1 121 ? 16.081 -3.108 -18.448 1.00 90.12 121 ASN A N 1
ATOM 907 C CA . ASN A 1 121 ? 16.574 -2.172 -19.459 1.00 90.12 121 ASN A CA 1
ATOM 908 C C . ASN A 1 121 ? 16.865 -0.759 -18.901 1.00 90.12 121 ASN A C 1
ATOM 910 O O . ASN A 1 121 ? 17.168 0.150 -19.672 1.00 90.12 121 ASN A O 1
ATOM 914 N N . GLY A 1 122 ? 16.743 -0.559 -17.584 1.00 90.50 122 GLY A N 1
ATOM 915 C CA . GLY A 1 122 ? 16.946 0.715 -16.893 1.00 90.50 122 GLY A CA 1
ATOM 916 C C . GLY A 1 122 ? 15.729 1.643 -16.902 1.00 90.50 122 GLY A C 1
ATOM 917 O O . GLY A 1 122 ? 15.784 2.729 -16.324 1.00 90.50 122 GLY A O 1
ATOM 918 N N . THR A 1 123 ? 14.621 1.244 -17.533 1.00 90.69 123 THR A N 1
ATOM 919 C CA . THR A 1 123 ? 13.377 2.021 -17.503 1.00 90.69 123 THR A CA 1
ATOM 920 C C . THR A 1 123 ? 12.780 1.970 -16.100 1.00 90.69 123 THR A C 1
ATOM 922 O O . THR A 1 123 ? 12.775 0.926 -15.449 1.00 90.69 123 THR A O 1
ATOM 925 N N . THR A 1 124 ? 12.252 3.098 -15.633 1.00 93.75 124 THR A N 1
ATOM 926 C CA . THR A 1 124 ? 11.461 3.175 -14.402 1.00 93.75 124 THR A CA 1
ATOM 927 C C . THR A 1 124 ? 10.164 3.892 -14.714 1.00 93.75 124 THR A C 1
ATOM 929 O O . THR A 1 124 ? 10.190 4.984 -15.277 1.00 93.75 124 THR A O 1
ATOM 932 N N . ASN A 1 125 ? 9.041 3.283 -14.348 1.00 92.62 125 ASN A N 1
ATOM 933 C CA . ASN A 1 125 ? 7.725 3.883 -14.523 1.00 92.62 125 ASN A CA 1
ATOM 934 C C . ASN A 1 125 ? 7.008 3.925 -13.185 1.00 92.62 125 ASN A C 1
ATOM 936 O O . ASN A 1 125 ? 7.047 2.949 -12.435 1.00 92.62 125 ASN A O 1
ATOM 940 N N . SER A 1 126 ? 6.328 5.034 -12.910 1.00 94.31 126 SER A N 1
ATOM 941 C CA . SER A 1 126 ? 5.539 5.188 -11.697 1.00 94.31 126 SER A CA 1
ATOM 942 C C . SER A 1 126 ? 4.145 5.736 -11.965 1.00 94.31 126 SER A C 1
ATOM 944 O O . SER A 1 126 ? 3.883 6.393 -12.973 1.00 94.31 126 SER A O 1
ATOM 946 N N . CYS A 1 127 ? 3.234 5.428 -11.052 1.00 95.56 127 CYS A N 1
ATOM 947 C CA . CYS A 1 127 ? 1.927 6.059 -10.968 1.00 95.56 127 CYS A CA 1
ATOM 948 C C . CYS A 1 127 ? 1.537 6.245 -9.503 1.00 95.56 127 CYS A C 1
ATOM 950 O O . CYS A 1 127 ? 2.138 5.649 -8.610 1.00 95.56 127 CYS A O 1
ATOM 952 N N . TRP A 1 128 ? 0.533 7.083 -9.275 1.00 96.31 128 TRP A N 1
ATOM 953 C CA . TRP A 1 128 ? 0.019 7.417 -7.953 1.00 96.31 128 TRP A CA 1
ATOM 954 C C . TRP A 1 128 ? -1.494 7.236 -7.892 1.00 96.31 128 TRP A C 1
ATOM 956 O O . TRP A 1 128 ? -2.192 7.287 -8.912 1.00 96.31 128 TRP A O 1
ATOM 966 N N . GLY A 1 129 ? -1.993 7.058 -6.679 1.00 96.69 129 GLY A N 1
ATOM 967 C CA . GLY A 1 129 ? -3.412 7.050 -6.364 1.00 96.69 129 GLY A CA 1
ATOM 968 C C . GLY A 1 129 ? -3.626 7.343 -4.887 1.00 96.69 129 GLY A C 1
ATOM 969 O O . GLY A 1 129 ? -2.678 7.616 -4.155 1.00 96.69 129 GLY A O 1
ATOM 970 N N . ASN A 1 130 ? -4.877 7.277 -4.447 1.00 97.88 130 ASN A N 1
ATOM 971 C CA . ASN A 1 130 ? -5.228 7.454 -3.042 1.00 97.88 130 ASN A CA 1
ATOM 972 C C . ASN A 1 130 ? -5.802 6.164 -2.456 1.00 97.88 130 ASN A C 1
ATOM 974 O O . ASN A 1 130 ? -6.417 5.370 -3.172 1.00 97.88 130 ASN A O 1
ATOM 978 N N . ILE A 1 131 ? -5.615 5.967 -1.155 1.00 97.44 131 ILE A N 1
ATOM 979 C CA . ILE A 1 131 ? -6.221 4.889 -0.376 1.00 97.44 131 ILE A CA 1
ATOM 980 C C . ILE A 1 131 ? -7.007 5.516 0.763 1.00 97.44 131 ILE A C 1
ATOM 982 O O . ILE A 1 131 ? -6.433 6.226 1.585 1.00 97.44 131 ILE A O 1
ATOM 986 N N . LEU A 1 132 ? -8.300 5.214 0.820 1.00 97.12 132 LEU A N 1
ATOM 987 C CA . LEU A 1 132 ? -9.143 5.465 1.975 1.00 97.12 132 LEU A CA 1
ATOM 988 C C . LEU A 1 132 ? -9.107 4.212 2.851 1.00 97.12 132 LEU A C 1
ATOM 990 O O . LEU A 1 132 ? -9.482 3.128 2.394 1.00 97.12 132 LEU A O 1
ATOM 994 N N . ILE A 1 133 ? -8.626 4.363 4.083 1.00 96.00 133 ILE A N 1
ATOM 995 C CA . ILE A 1 133 ? -8.553 3.272 5.054 1.00 96.00 133 ILE A CA 1
ATOM 996 C C . ILE A 1 133 ? -9.759 3.368 5.976 1.00 96.00 133 ILE A C 1
ATOM 998 O O . ILE A 1 133 ? -9.954 4.372 6.664 1.00 96.00 133 ILE A O 1
ATOM 1002 N N . GLU A 1 134 ? -10.553 2.308 6.010 1.00 92.12 134 GLU A N 1
ATOM 1003 C CA . GLU A 1 134 ? -11.768 2.220 6.812 1.00 92.12 134 GLU A CA 1
ATOM 1004 C C . GLU A 1 134 ? -11.678 1.033 7.778 1.00 92.12 134 GLU A C 1
ATOM 1006 O O . GLU A 1 134 ? -10.924 0.083 7.571 1.00 92.12 134 GLU A O 1
ATOM 1011 N N . ASP A 1 135 ? -12.455 1.095 8.853 1.00 83.50 135 ASP A N 1
ATOM 1012 C CA . ASP A 1 135 ? -12.732 -0.065 9.693 1.00 83.50 135 ASP A CA 1
ATOM 1013 C C . ASP A 1 135 ? -14.159 -0.527 9.387 1.00 83.50 135 ASP A C 1
ATOM 1015 O O . ASP A 1 135 ? -15.131 0.101 9.812 1.00 83.50 135 ASP A O 1
ATOM 1019 N N . TYR A 1 136 ? -14.280 -1.578 8.573 1.00 82.62 136 TYR A N 1
ATOM 1020 C CA . TYR A 1 136 ? -15.563 -2.215 8.260 1.00 82.62 136 TYR A CA 1
ATOM 1021 C C . TYR A 1 136 ? -15.771 -3.532 9.010 1.00 82.62 136 TYR A C 1
ATOM 1023 O O . TYR A 1 136 ? -16.757 -4.229 8.748 1.00 82.62 136 TYR A O 1
ATOM 1031 N N . MET A 1 137 ? -14.875 -3.900 9.933 1.00 77.94 137 MET A N 1
ATOM 1032 C CA . MET A 1 137 ? -15.071 -5.100 10.738 1.00 77.94 137 MET A CA 1
ATOM 1033 C C . MET A 1 137 ? -16.267 -4.887 11.664 1.00 77.94 137 MET A C 1
ATOM 1035 O O . MET A 1 137 ? -16.317 -3.959 12.469 1.00 77.94 137 MET A O 1
ATOM 1039 N N . LEU A 1 138 ? -17.270 -5.759 11.539 1.00 78.19 138 LEU A N 1
ATOM 1040 C CA . LEU A 1 138 ? -18.383 -5.767 12.480 1.00 78.19 138 LEU A CA 1
ATOM 1041 C C . LEU A 1 138 ? -17.839 -6.138 13.866 1.00 78.19 138 LEU A C 1
ATOM 1043 O O . LEU A 1 138 ? -17.145 -7.152 13.974 1.00 78.19 138 LEU A O 1
ATOM 1047 N N . PRO A 1 139 ? -18.173 -5.386 14.930 1.00 73.31 139 PRO A N 1
ATOM 1048 C CA . PRO A 1 139 ? -17.791 -5.787 16.272 1.00 73.31 139 PRO A CA 1
ATOM 1049 C C . PRO A 1 139 ? -18.470 -7.117 16.605 1.00 73.31 139 PRO A C 1
ATOM 1051 O O . PRO A 1 139 ? -19.688 -7.257 16.451 1.00 73.31 139 PRO A O 1
ATOM 1054 N N . ASN A 1 140 ? -17.699 -8.094 17.082 1.00 77.81 140 ASN A N 1
ATOM 1055 C CA . ASN A 1 140 ? -18.278 -9.311 17.628 1.00 77.81 140 ASN A CA 1
ATOM 1056 C C . ASN A 1 140 ? -18.718 -9.034 19.068 1.00 77.81 140 ASN A C 1
ATOM 1058 O O . ASN A 1 140 ? -17.905 -8.999 19.992 1.00 77.81 140 ASN A O 1
ATOM 1062 N N . ILE A 1 141 ? -20.014 -8.775 19.239 1.00 80.81 141 ILE A N 1
ATOM 1063 C CA . ILE A 1 141 ? -20.620 -8.519 20.544 1.00 80.81 141 ILE A CA 1
ATOM 1064 C C . ILE A 1 141 ? -21.084 -9.854 21.124 1.00 80.81 141 ILE A C 1
ATOM 1066 O O . ILE A 1 141 ? -22.023 -10.468 20.615 1.00 80.81 141 ILE A O 1
ATOM 1070 N N . ALA A 1 142 ? -20.448 -10.286 22.211 1.00 83.81 142 ALA A N 1
ATOM 1071 C CA . ALA A 1 142 ? -20.901 -11.435 22.977 1.00 83.81 142 ALA A CA 1
ATOM 1072 C C . ALA A 1 142 ? -21.876 -10.976 24.072 1.00 83.81 142 ALA A C 1
ATOM 1074 O O . ALA A 1 142 ? -21.502 -10.270 25.011 1.00 83.81 142 ALA A O 1
ATOM 1075 N N . CYS A 1 143 ? -23.135 -11.394 23.948 1.00 84.56 143 CYS A N 1
ATOM 1076 C CA . CYS A 1 143 ? -24.157 -11.193 24.971 1.00 84.56 143 CYS A CA 1
ATOM 1077 C C . CYS A 1 143 ? -24.280 -12.448 25.838 1.00 84.56 143 CYS A C 1
ATOM 1079 O O . CYS A 1 143 ? -24.277 -13.567 25.323 1.00 84.56 143 CYS A O 1
ATOM 1081 N N . ALA A 1 144 ? -24.439 -12.254 27.143 1.00 84.38 144 ALA A N 1
ATOM 1082 C CA . ALA A 1 144 ? -24.834 -13.304 28.068 1.00 84.38 144 ALA A CA 1
ATOM 1083 C C . ALA A 1 144 ? -26.212 -12.971 28.638 1.00 84.38 144 ALA A C 1
ATOM 1085 O O . ALA A 1 144 ? -26.510 -11.804 28.894 1.00 84.38 144 ALA A O 1
ATOM 1086 N N . ASP A 1 145 ? -27.032 -13.996 28.854 1.00 86.81 145 ASP A N 1
ATOM 1087 C CA . ASP A 1 145 ? -28.264 -13.819 29.610 1.00 86.81 145 ASP A CA 1
ATOM 1088 C C . ASP A 1 145 ? -27.914 -13.484 31.064 1.00 86.81 145 ASP A C 1
ATOM 1090 O O . ASP A 1 145 ? -27.010 -14.081 31.663 1.00 86.81 145 ASP A O 1
ATOM 1094 N N . LEU A 1 146 ? -28.636 -12.516 31.621 1.00 85.31 1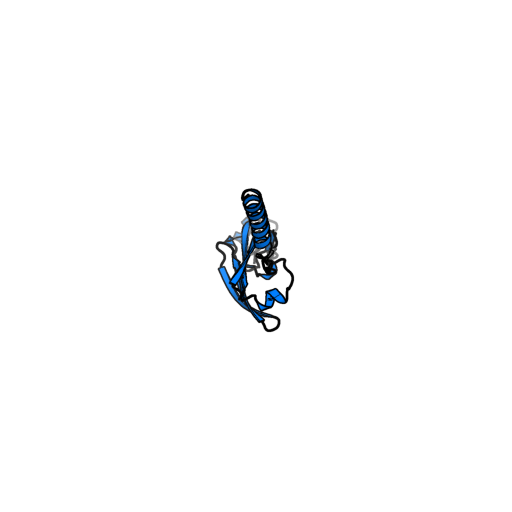46 LEU A N 1
ATOM 1095 C CA . LEU A 1 146 ? -28.515 -12.100 33.008 1.00 85.31 146 LEU A CA 1
ATOM 1096 C C . LEU A 1 146 ? -29.871 -12.255 33.695 1.00 85.31 146 LEU A C 1
ATOM 1098 O O . LEU A 1 146 ? -30.883 -11.740 33.217 1.00 85.31 146 LEU A O 1
ATOM 1102 N N . GLU A 1 147 ? -29.878 -12.952 34.826 1.00 87.31 147 GLU A N 1
ATOM 1103 C CA . GLU A 1 147 ? -31.043 -13.064 35.696 1.00 87.31 147 GLU A CA 1
ATOM 1104 C C . GLU A 1 147 ? -30.903 -12.062 36.847 1.00 87.31 147 GLU A C 1
ATOM 1106 O O . GLU A 1 147 ? -29.936 -12.110 37.602 1.00 87.31 147 GLU A O 1
ATOM 1111 N N . ILE A 1 148 ? -31.870 -11.154 36.971 1.00 87.81 148 ILE A N 1
ATOM 1112 C CA . ILE A 1 148 ? -31.936 -10.138 38.032 1.00 87.81 148 ILE A CA 1
ATOM 1113 C C . ILE A 1 148 ? -33.288 -10.220 38.741 1.00 87.81 148 ILE A C 1
ATOM 1115 O O . ILE A 1 148 ? -34.280 -10.653 38.144 1.00 87.81 148 ILE A O 1
ATOM 1119 N N . ASN A 1 149 ? -33.377 -9.770 39.997 1.00 88.19 149 ASN A N 1
ATOM 1120 C CA . ASN A 1 149 ? -34.679 -9.709 40.658 1.00 88.19 149 ASN A CA 1
ATOM 1121 C C . ASN A 1 149 ? -35.527 -8.588 40.055 1.00 88.19 149 ASN A C 1
ATOM 1123 O O . ASN A 1 149 ? -35.024 -7.539 39.662 1.00 88.19 149 ASN A O 1
ATOM 1127 N N . CYS A 1 150 ? -36.850 -8.752 40.069 1.00 88.94 150 CYS A N 1
ATOM 1128 C CA . CYS A 1 150 ? -37.770 -7.753 39.514 1.00 88.94 150 CYS A CA 1
ATOM 1129 C C . CYS A 1 150 ? -37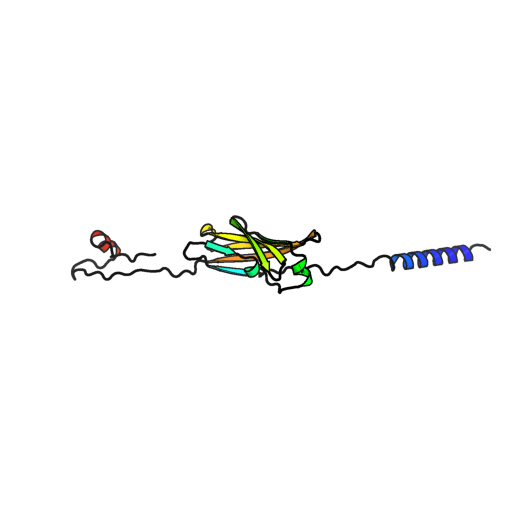.712 -6.381 40.216 1.00 88.94 150 CYS A C 1
ATOM 1131 O O . CYS A 1 150 ? -38.262 -5.412 39.700 1.00 88.94 150 CYS A O 1
ATOM 1133 N N . THR A 1 151 ? -37.114 -6.308 41.407 1.00 91.06 151 THR A N 1
ATOM 1134 C CA . THR A 1 151 ? -36.916 -5.068 42.171 1.00 91.06 151 THR A CA 1
ATOM 1135 C C . THR A 1 151 ? -35.550 -4.432 41.945 1.00 91.06 151 THR A C 1
ATOM 1137 O O . THR A 1 151 ? -35.327 -3.316 42.415 1.00 91.06 151 THR A O 1
ATOM 1140 N N . ASP A 1 152 ? -34.639 -5.142 41.281 1.00 86.00 152 ASP A N 1
ATOM 1141 C CA . ASP A 1 152 ? -33.286 -4.667 41.037 1.00 86.00 152 ASP A CA 1
ATOM 1142 C C . ASP A 1 152 ? -33.281 -3.654 39.887 1.00 86.00 152 ASP A C 1
ATOM 1144 O O . ASP A 1 152 ? -34.184 -3.594 39.048 1.00 86.00 152 ASP A O 1
ATOM 1148 N N . ASN A 1 153 ? -32.259 -2.805 39.875 1.00 85.25 153 ASN A N 1
ATOM 1149 C CA . ASN A 1 153 ? -32.087 -1.818 38.822 1.00 85.25 153 ASN A CA 1
ATOM 1150 C C . ASN A 1 153 ? -31.686 -2.513 37.511 1.00 85.25 153 ASN A C 1
ATOM 1152 O O . ASN A 1 153 ? -30.765 -3.316 37.513 1.00 85.25 153 ASN A O 1
ATOM 1156 N N . THR A 1 154 ? -32.338 -2.187 36.394 1.00 86.62 154 THR A N 1
ATOM 1157 C CA . THR A 1 154 ? -32.060 -2.775 35.071 1.00 86.62 154 THR A CA 1
ATOM 1158 C C . THR A 1 154 ? -31.021 -1.997 34.255 1.00 86.62 154 THR A C 1
ATOM 1160 O O . THR A 1 154 ? -30.800 -2.320 33.091 1.00 86.62 154 THR A O 1
ATOM 1163 N N . ASP A 1 155 ? -30.439 -0.928 34.800 1.00 86.06 155 ASP A N 1
ATOM 1164 C CA . ASP A 1 155 ? -29.372 -0.165 34.150 1.00 86.06 155 ASP A CA 1
ATOM 1165 C C . ASP A 1 155 ? -28.096 -1.027 34.064 1.00 86.06 155 ASP A C 1
ATOM 1167 O O . ASP A 1 155 ? -27.519 -1.357 35.108 1.00 86.06 155 ASP A O 1
ATOM 1171 N N . PRO A 1 156 ? -27.615 -1.366 32.850 1.00 80.69 156 PRO A N 1
ATOM 1172 C CA . PRO A 1 156 ? -26.435 -2.207 32.665 1.00 80.69 156 PRO A CA 1
ATOM 1173 C C . PRO A 1 156 ? -25.197 -1.688 33.395 1.00 80.69 156 PRO A C 1
ATOM 1175 O O . PRO A 1 156 ? -24.395 -2.484 33.874 1.00 80.69 156 PRO A O 1
ATOM 1178 N N . TYR A 1 157 ? -25.041 -0.365 33.525 1.00 80.88 157 TYR A N 1
ATOM 1179 C CA . TYR A 1 157 ? -23.879 0.213 34.196 1.00 80.88 157 TYR A CA 1
ATOM 1180 C C . TYR A 1 157 ? -23.964 0.087 35.724 1.00 80.88 157 TYR A C 1
ATOM 1182 O O . TYR A 1 157 ? -22.947 -0.008 36.411 1.00 80.88 157 TYR A O 1
ATOM 1190 N N . LEU A 1 158 ? -25.174 0.037 36.276 1.00 83.06 158 LEU A N 1
ATOM 1191 C CA . LEU A 1 158 ? -25.378 -0.169 37.710 1.00 83.06 158 LEU A CA 1
ATOM 1192 C C . LEU A 1 158 ? -25.347 -1.658 38.084 1.00 83.06 158 LEU A C 1
ATOM 1194 O O . LEU A 1 158 ? -25.016 -1.990 39.222 1.00 83.06 158 LEU A O 1
ATOM 1198 N N . LEU A 1 159 ? -25.616 -2.545 37.123 1.00 82.88 159 LEU A N 1
ATOM 1199 C CA . LEU A 1 159 ? -25.575 -3.998 37.295 1.00 82.88 159 LEU A CA 1
ATOM 1200 C C . LEU A 1 159 ? -24.153 -4.571 37.373 1.00 82.88 159 LEU A C 1
ATOM 1202 O O . LEU A 1 159 ? -23.934 -5.535 38.099 1.00 82.88 159 LEU A O 1
ATOM 1206 N N . VAL A 1 160 ? -23.156 -3.939 36.742 1.00 78.44 160 VAL A N 1
ATOM 1207 C CA . VAL A 1 160 ? -21.749 -4.415 36.748 1.00 78.44 160 VAL A CA 1
ATOM 1208 C C . VAL A 1 160 ? -21.149 -4.543 38.149 1.00 78.44 160 VAL A C 1
ATOM 1210 O O . VAL A 1 160 ? -20.191 -5.282 38.353 1.00 78.44 160 VAL A O 1
ATOM 1213 N N . ALA A 1 161 ? -21.688 -3.810 39.128 1.00 75.56 161 ALA A N 1
ATOM 1214 C CA . ALA A 1 161 ? -21.228 -3.880 40.512 1.00 75.56 161 ALA A CA 1
ATOM 1215 C C . ALA A 1 161 ? -21.495 -5.250 41.160 1.00 75.56 161 ALA A C 1
ATOM 1217 O O . ALA A 1 161 ? -20.776 -5.631 42.084 1.00 75.56 161 ALA A O 1
ATOM 1218 N N . ASN A 1 162 ? -22.513 -5.968 40.679 1.00 77.56 162 ASN A N 1
ATOM 1219 C CA . ASN A 1 162 ? -22.937 -7.260 41.214 1.00 77.56 162 ASN A CA 1
ATOM 1220 C C . ASN A 1 162 ? -22.818 -8.388 40.176 1.00 77.56 162 ASN A C 1
ATOM 1222 O O . ASN A 1 162 ? -22.588 -9.532 40.560 1.00 77.56 162 ASN A O 1
ATOM 1226 N N . ASP A 1 163 ? -22.884 -8.055 38.883 1.00 78.56 163 ASP A N 1
ATOM 1227 C CA . ASP A 1 163 ? -22.944 -9.001 37.774 1.00 78.56 163 ASP A CA 1
ATOM 1228 C C . ASP A 1 163 ? -21.906 -8.664 36.694 1.00 78.56 163 ASP A C 1
ATOM 1230 O O . ASP A 1 163 ? -22.077 -7.776 35.856 1.00 78.56 163 ASP A O 1
ATOM 1234 N N . ASN A 1 164 ? -20.803 -9.414 36.683 1.00 72.88 164 ASN A N 1
ATOM 1235 C CA . ASN A 1 164 ? -19.657 -9.157 35.798 1.00 72.88 164 ASN A CA 1
ATOM 1236 C C . ASN A 1 164 ? -19.958 -9.355 34.297 1.00 72.88 164 ASN A C 1
ATOM 1238 O O . ASN A 1 164 ? -19.131 -9.000 33.461 1.00 72.88 164 ASN A O 1
ATOM 1242 N N . ASN A 1 165 ? -21.107 -9.938 33.946 1.00 77.00 165 ASN A N 1
ATOM 1243 C CA . ASN A 1 165 ? -21.576 -10.160 32.576 1.00 77.00 165 ASN A CA 1
ATOM 1244 C C . ASN A 1 165 ? -22.680 -9.174 32.142 1.00 77.00 165 ASN A C 1
ATOM 1246 O O . ASN A 1 165 ? -23.253 -9.350 31.070 1.00 77.00 165 ASN A O 1
ATOM 1250 N N . ALA A 1 166 ? -22.976 -8.142 32.944 1.00 76.19 166 ALA A N 1
ATOM 1251 C CA . ALA A 1 166 ? -24.005 -7.147 32.631 1.00 76.19 166 ALA A CA 1
ATOM 1252 C C . ALA A 1 166 ? -23.650 -6.224 31.448 1.00 76.19 166 ALA A C 1
ATOM 1254 O O . ALA A 1 166 ? -24.537 -5.596 30.869 1.00 76.19 166 ALA A O 1
ATOM 1255 N N . ILE A 1 167 ? -22.368 -6.135 31.076 1.00 78.75 167 ILE A N 1
ATOM 1256 C CA . ILE A 1 167 ? -21.909 -5.398 29.894 1.00 78.75 167 ILE A CA 1
ATOM 1257 C C . ILE A 1 167 ? -21.502 -6.405 28.812 1.00 78.75 167 ILE A C 1
ATOM 1259 O O . ILE A 1 167 ? -20.672 -7.275 29.091 1.00 78.75 167 ILE A O 1
ATOM 1263 N N . PRO A 1 168 ? -22.026 -6.274 27.577 1.00 77.31 168 PRO A N 1
ATOM 1264 C CA . PRO A 1 168 ? -21.570 -7.075 26.451 1.00 77.31 168 PRO A CA 1
ATOM 1265 C C . PRO A 1 168 ? -20.071 -6.901 26.233 1.00 77.31 168 PRO A C 1
ATOM 1267 O O . PRO A 1 168 ? -19.561 -5.778 26.205 1.00 77.31 168 PRO A O 1
ATOM 1270 N N . THR A 1 169 ? -19.359 -8.006 26.053 1.00 74.00 169 THR A N 1
ATOM 1271 C CA . THR A 1 169 ? -17.938 -7.945 25.728 1.00 74.00 169 THR A CA 1
ATOM 1272 C C . THR A 1 169 ? -17.761 -7.818 24.221 1.00 74.00 169 THR A C 1
ATOM 1274 O O . THR A 1 169 ? -18.468 -8.449 23.432 1.00 74.00 169 THR A O 1
ATOM 1277 N N . VAL A 1 170 ? -16.818 -6.967 23.825 1.00 67.38 170 VAL A N 1
ATOM 1278 C CA . VAL A 1 170 ? -16.295 -6.909 22.458 1.00 67.38 170 VAL A CA 1
ATOM 1279 C C . VAL A 1 170 ? -15.065 -7.807 22.383 1.00 67.38 170 VAL A C 1
ATOM 1281 O O . VAL A 1 170 ? -14.184 -7.712 23.242 1.00 67.38 170 VAL A O 1
ATOM 1284 N N . SER A 1 171 ? -15.035 -8.696 21.391 1.00 58.72 171 SER A N 1
ATOM 1285 C CA . SER A 1 171 ? -13.877 -9.534 21.053 1.00 58.72 171 SER A CA 1
ATOM 1286 C C . SER A 1 171 ? -13.383 -9.237 19.652 1.00 58.72 171 SER A C 1
ATOM 1288 O O . SER A 1 171 ? -14.267 -9.198 18.765 1.00 58.72 171 SER A O 1
#

pLDDT: mean 83.77, std 14.77, range [45.75, 98.19]

Sequence (171 aa):
MIQPIIHAIKKLLRISILLLVVWGSTVEASAQCAVSCNSQLNVSLDASGYALIEPIMAWQGGYDETCFVLLDSIVVEIAGSAAVVQDVTLYGHTISTTSALLDCSFTGQNVEYSIIKYYSNGTTNSCWGNILIEDYMLPNIACADLEINCTDNTDPYLLVANDNNAIPTVS

Secondary structure (DSSP, 8-state):
--HHHHHHHHHHHHHHHHHHHHSS------------B-SEEEEE--TTSEEEE-HHHHB-PPP-HHHHTTEEEEEEEETTPEEEEEEEEETTEEEEEEEEEEEGGGTT-EEEEEEEEEETTS-EEEEEEEEEEE--PPP-EE-------TTS---HHHHTTT-TTSSPEE-